Protein AF-H6PT84-F1 (afdb_monomer_lite)

Foldseek 3Di:
DDDDPPVVVVLVVLLVVLLVVLLVCVVVVAAAEEALAPGNRLSSCVSQLQRYEHEHPDDPVDDPPPVCVVSSVSCVVRHHYD

Organism: Rickettsia philipii (strain 364D) (NCBI:txid481009)

pLDDT: mean 73.38, std 12.26, range [40.75, 88.94]

Sequence (82 aa):
MRCNSRYKNAAANGRSFAHKIANDLVKEGYITVSGLARGIDSSVHQAAISQTIGVIAGSIDHIYPPENKKLFENLAEEGLIL

Radius of gyration: 13.59 Å; chains: 1; bounding box: 32×35×31 Å

Structure (mmCIF, N/CA/C/O backbone):
data_AF-H6PT84-F1
#
_entry.id   AF-H6PT84-F1
#
loop_
_atom_site.group_PDB
_atom_site.id
_atom_site.type_symbol
_atom_site.label_atom_id
_atom_site.label_alt_id
_atom_site.label_comp_id
_atom_site.label_asym_id
_atom_site.label_entity_id
_atom_site.label_seq_id
_atom_site.pdbx_PDB_ins_code
_atom_site.Cartn_x
_atom_site.Cartn_y
_atom_site.Cartn_z
_atom_site.occupancy
_atom_site.B_iso_or_equiv
_atom_site.auth_seq_id
_atom_site.auth_comp_id
_atom_site.auth_asym_id
_atom_site.auth_atom_id
_atom_site.pdbx_PDB_model_num
ATOM 1 N N . MET A 1 1 ? 19.719 20.377 -23.101 1.00 40.75 1 MET A N 1
ATOM 2 C CA . MET A 1 1 ? 19.068 19.217 -22.446 1.00 40.75 1 MET A CA 1
ATOM 3 C C . MET A 1 1 ? 18.883 19.513 -20.948 1.00 40.75 1 MET A C 1
ATOM 5 O O . MET A 1 1 ? 19.750 19.200 -20.148 1.00 40.75 1 MET A O 1
ATOM 9 N N . ARG A 1 2 ? 17.819 20.226 -20.545 1.00 44.31 2 ARG A N 1
ATOM 10 C CA . ARG A 1 2 ? 17.540 20.569 -19.130 1.00 44.31 2 ARG A CA 1
ATOM 11 C C . ARG A 1 2 ? 16.029 20.518 -18.864 1.00 44.31 2 ARG A C 1
ATOM 13 O O . ARG A 1 2 ? 15.364 21.542 -18.829 1.00 44.31 2 ARG A O 1
ATOM 20 N N . CYS A 1 3 ? 15.486 19.316 -18.690 1.00 41.44 3 CYS A N 1
ATOM 21 C CA . CYS A 1 3 ? 14.124 19.116 -18.186 1.00 41.44 3 CYS A CA 1
ATOM 22 C C . CYS A 1 3 ? 14.049 17.788 -17.416 1.00 41.44 3 CYS A C 1
ATOM 24 O O . CYS A 1 3 ? 13.518 16.808 -17.909 1.00 41.44 3 CYS A O 1
ATOM 26 N N . ASN A 1 4 ? 14.685 17.711 -16.241 1.00 48.84 4 ASN A N 1
ATOM 27 C CA . ASN A 1 4 ? 14.669 16.481 -15.427 1.00 48.84 4 ASN A CA 1
ATOM 28 C C . ASN A 1 4 ? 14.416 16.724 -13.923 1.00 48.84 4 ASN A C 1
ATOM 30 O O . ASN A 1 4 ? 14.219 15.783 -13.163 1.00 48.84 4 ASN A O 1
ATOM 34 N N . SER A 1 5 ? 14.404 17.989 -13.479 1.00 53.44 5 SER A N 1
ATOM 35 C CA . SER A 1 5 ? 14.224 18.357 -12.063 1.00 53.44 5 SER A CA 1
ATOM 36 C C . SER A 1 5 ? 12.747 18.569 -11.679 1.00 53.44 5 SER A C 1
ATOM 38 O O . SER A 1 5 ? 12.301 18.074 -10.646 1.00 53.44 5 SER A O 1
ATOM 40 N N . ARG A 1 6 ? 11.931 19.202 -12.540 1.00 49.97 6 ARG A N 1
ATOM 41 C CA . ARG A 1 6 ? 10.523 19.514 -12.212 1.00 49.97 6 ARG A CA 1
ATOM 42 C C . ARG A 1 6 ? 9.621 18.276 -12.107 1.00 49.97 6 ARG A C 1
ATOM 44 O O . ARG A 1 6 ? 8.771 18.227 -11.228 1.00 49.97 6 ARG A O 1
ATOM 51 N N . TYR A 1 7 ? 9.840 17.265 -12.950 1.00 51.44 7 TYR A N 1
ATOM 52 C CA . TYR A 1 7 ? 9.019 16.046 -12.972 1.00 51.44 7 TYR A CA 1
ATOM 53 C C . TYR A 1 7 ? 9.220 15.180 -11.716 1.00 51.44 7 TYR A C 1
ATOM 55 O O . TYR A 1 7 ? 8.267 14.621 -11.183 1.00 51.44 7 TYR A O 1
ATOM 63 N N . LYS A 1 8 ? 10.450 15.130 -11.180 1.00 49.47 8 LYS A N 1
ATOM 64 C CA . LYS A 1 8 ? 10.756 14.411 -9.932 1.00 49.47 8 LYS A CA 1
ATOM 65 C C . LYS A 1 8 ? 10.110 15.068 -8.711 1.00 49.47 8 LYS A C 1
ATOM 67 O O . LYS A 1 8 ? 9.591 14.360 -7.855 1.00 49.47 8 LYS A O 1
ATOM 72 N N . ASN A 1 9 ? 10.098 16.402 -8.659 1.00 51.78 9 ASN A N 1
ATOM 73 C CA . ASN A 1 9 ? 9.436 17.150 -7.586 1.00 51.78 9 ASN A CA 1
ATOM 74 C C . ASN A 1 9 ? 7.908 17.019 -7.665 1.00 51.78 9 ASN A C 1
ATOM 76 O O . ASN A 1 9 ? 7.264 16.801 -6.644 1.00 51.78 9 ASN A O 1
ATOM 80 N N . ALA A 1 10 ? 7.328 17.047 -8.870 1.00 56.59 10 ALA A N 1
ATOM 81 C CA . ALA A 1 10 ? 5.908 16.753 -9.066 1.00 56.59 10 ALA A CA 1
ATOM 82 C C . ALA A 1 10 ? 5.550 15.324 -8.609 1.00 56.59 10 ALA A C 1
ATOM 84 O O . ALA A 1 10 ? 4.568 15.132 -7.898 1.00 56.59 10 ALA A O 1
ATOM 85 N N . ALA A 1 11 ? 6.395 14.335 -8.922 1.00 61.25 11 ALA A N 1
ATOM 86 C CA . ALA A 1 11 ? 6.230 12.955 -8.463 1.00 61.25 11 ALA A CA 1
ATOM 87 C C . ALA A 1 11 ? 6.452 12.771 -6.946 1.00 61.25 11 ALA A C 1
ATOM 89 O O . ALA A 1 11 ? 5.928 11.829 -6.357 1.00 61.25 11 ALA A O 1
ATOM 90 N N . ALA A 1 12 ? 7.232 13.632 -6.284 1.00 69.69 12 ALA A N 1
ATOM 91 C CA . ALA A 1 12 ? 7.355 13.642 -4.822 1.00 69.69 12 ALA A CA 1
ATOM 92 C C . ALA A 1 12 ? 6.090 14.207 -4.159 1.00 69.69 12 ALA A C 1
ATOM 94 O O . ALA A 1 12 ? 5.540 13.579 -3.259 1.00 69.69 12 ALA A O 1
ATOM 95 N N . ASN A 1 13 ? 5.570 15.325 -4.670 1.00 77.44 13 ASN A N 1
ATOM 96 C CA . ASN A 1 13 ? 4.338 15.934 -4.167 1.00 77.44 13 ASN A CA 1
ATOM 97 C C . ASN A 1 13 ? 3.123 15.021 -4.384 1.00 77.44 13 ASN A C 1
ATOM 99 O O . ASN A 1 13 ? 2.300 14.871 -3.485 1.00 77.44 13 ASN A O 1
ATOM 103 N N . GLY A 1 14 ? 3.044 14.365 -5.548 1.00 78.06 14 GLY A N 1
ATOM 104 C CA . GLY A 1 14 ? 1.990 13.397 -5.858 1.00 78.06 14 GLY A CA 1
ATOM 105 C C . GLY A 1 14 ? 1.987 12.195 -4.912 1.00 78.06 14 GLY A C 1
ATOM 106 O O . GLY A 1 14 ? 0.922 11.764 -4.488 1.00 78.06 14 GLY A O 1
ATOM 107 N N . ARG A 1 15 ? 3.166 11.706 -4.505 1.00 81.00 15 ARG A N 1
ATOM 108 C CA . ARG A 1 15 ? 3.293 10.626 -3.512 1.00 81.00 15 ARG A CA 1
ATOM 109 C C . ARG A 1 15 ? 2.787 11.038 -2.134 1.00 81.00 15 ARG A C 1
ATOM 111 O O . ARG A 1 15 ? 1.972 10.326 -1.559 1.00 81.00 15 ARG A O 1
ATOM 118 N N . SER A 1 16 ? 3.212 12.198 -1.631 1.00 81.94 16 SER A N 1
ATOM 119 C CA . SER A 1 16 ? 2.746 12.704 -0.333 1.00 81.94 16 SER A CA 1
ATOM 120 C C . SER A 1 16 ? 1.240 12.967 -0.325 1.00 81.94 16 SER A C 1
ATOM 122 O O . SER A 1 16 ? 0.564 12.692 0.663 1.00 81.94 16 SER A O 1
ATOM 124 N N . PHE A 1 17 ? 0.701 13.474 -1.435 1.00 84.88 17 PHE A N 1
ATOM 125 C CA . PHE A 1 17 ? -0.730 13.716 -1.578 1.00 84.88 17 PHE A CA 1
ATOM 126 C C . PHE A 1 17 ? -1.532 12.412 -1.622 1.00 84.88 17 PHE A C 1
ATOM 128 O O . PHE A 1 17 ? -2.498 12.269 -0.878 1.00 84.88 17 PHE A O 1
ATOM 135 N N . ALA A 1 18 ? -1.093 11.436 -2.421 1.00 83.94 18 ALA A N 1
ATOM 136 C CA . ALA A 1 18 ? -1.721 10.121 -2.487 1.00 83.94 18 ALA A CA 1
ATOM 137 C C . ALA A 1 18 ? -1.676 9.390 -1.139 1.00 83.94 18 ALA A C 1
ATOM 139 O O . ALA A 1 18 ? -2.675 8.810 -0.730 1.00 83.94 18 ALA A O 1
ATOM 140 N N . HIS A 1 19 ? -0.557 9.487 -0.417 1.00 84.88 19 HIS A N 1
ATOM 141 C CA . HIS A 1 19 ? -0.432 8.948 0.936 1.00 84.88 19 HIS A CA 1
ATOM 142 C C . HIS A 1 19 ? -1.458 9.575 1.887 1.00 84.88 19 HIS A C 1
ATOM 144 O O . HIS A 1 19 ? -2.112 8.865 2.645 1.00 84.88 19 HIS A O 1
ATOM 150 N N . LYS A 1 20 ? -1.636 10.901 1.826 1.00 87.31 20 LYS A N 1
ATOM 151 C CA . LYS A 1 20 ? -2.607 11.605 2.668 1.00 87.31 20 LYS A CA 1
ATOM 152 C C . LYS A 1 20 ? -4.044 11.182 2.354 1.00 87.31 20 LYS A C 1
ATOM 154 O O . LYS A 1 20 ? -4.760 10.810 3.272 1.00 87.31 20 LYS A O 1
ATOM 159 N N . ILE A 1 21 ? -4.430 11.179 1.076 1.00 86.62 21 ILE A N 1
ATOM 160 C CA . ILE A 1 21 ? -5.771 10.742 0.656 1.00 86.62 21 ILE A CA 1
ATOM 161 C C . ILE A 1 21 ? -6.025 9.298 1.088 1.00 86.62 21 ILE A C 1
ATOM 163 O O . ILE A 1 21 ? -7.077 9.011 1.643 1.00 86.62 21 ILE A O 1
ATOM 167 N N . ALA A 1 22 ? -5.072 8.395 0.854 1.00 86.25 22 ALA A N 1
ATOM 168 C CA . ALA A 1 22 ? -5.210 6.994 1.230 1.00 86.25 22 ALA A CA 1
ATOM 169 C C . ALA A 1 22 ? -5.401 6.827 2.744 1.00 86.25 22 ALA A C 1
ATOM 171 O O . ALA A 1 22 ? -6.283 6.089 3.166 1.00 86.25 22 ALA A O 1
ATOM 172 N N . ASN A 1 23 ? -4.633 7.557 3.556 1.00 86.94 23 ASN A N 1
ATOM 173 C CA . ASN A 1 23 ? -4.769 7.538 5.011 1.00 86.94 23 ASN A CA 1
ATOM 174 C C . ASN A 1 23 ? -6.147 8.053 5.462 1.00 86.94 23 ASN A C 1
ATOM 176 O O . ASN A 1 23 ? -6.784 7.451 6.322 1.00 86.94 23 ASN A O 1
ATOM 180 N N . ASP A 1 24 ? -6.623 9.143 4.856 1.00 88.38 24 ASP A N 1
ATOM 181 C CA . ASP A 1 24 ? -7.934 9.713 5.169 1.00 88.38 24 ASP A CA 1
ATOM 182 C C . ASP A 1 24 ? -9.069 8.749 4.765 1.00 88.38 24 ASP A C 1
ATOM 184 O O . ASP A 1 24 ? -9.989 8.534 5.546 1.00 88.38 24 ASP A O 1
ATOM 188 N N . LEU A 1 25 ? -8.974 8.080 3.611 1.00 86.69 25 LEU A N 1
ATOM 189 C CA . LEU A 1 25 ? -9.953 7.072 3.177 1.00 86.69 25 LEU A CA 1
ATOM 190 C C . LEU A 1 25 ? -9.995 5.846 4.100 1.00 86.69 25 LEU A C 1
ATOM 192 O O . LEU A 1 25 ? -11.075 5.374 4.449 1.00 86.69 25 LEU A O 1
ATOM 196 N N . VAL A 1 26 ? -8.833 5.354 4.525 1.00 87.69 26 VAL A N 1
ATOM 197 C CA . VAL A 1 26 ? -8.714 4.218 5.455 1.00 87.69 26 VAL A CA 1
ATOM 198 C C . VAL A 1 26 ? -9.302 4.551 6.825 1.00 87.69 26 VAL A C 1
ATOM 200 O O . VAL A 1 26 ? -9.982 3.725 7.427 1.00 87.69 26 VAL A O 1
ATOM 203 N N . LYS A 1 27 ? -9.116 5.783 7.317 1.00 86.38 27 LYS A N 1
ATOM 204 C CA . LYS A 1 27 ? -9.750 6.238 8.570 1.00 86.38 27 LYS A CA 1
ATOM 205 C C . LYS A 1 27 ? -11.272 6.230 8.501 1.00 86.38 27 LYS A C 1
ATOM 207 O O . LYS A 1 27 ? -11.917 5.931 9.499 1.00 86.38 27 LYS A O 1
ATOM 212 N N . GLU A 1 28 ? -11.825 6.526 7.332 1.00 88.94 28 GLU A N 1
ATOM 213 C CA . GLU A 1 28 ? -13.265 6.466 7.069 1.00 88.94 28 GLU A CA 1
ATOM 214 C C . GLU A 1 28 ? -13.757 5.029 6.779 1.00 88.94 28 GLU A C 1
ATOM 216 O O . GLU A 1 28 ? -14.939 4.820 6.514 1.00 88.94 28 GLU A O 1
ATOM 221 N N . GLY A 1 29 ? -12.874 4.022 6.848 1.00 86.19 29 GLY A N 1
ATOM 222 C CA . GLY A 1 29 ? -13.202 2.602 6.690 1.00 86.19 29 GLY A CA 1
ATOM 223 C C . GLY A 1 29 ? -13.225 2.099 5.244 1.00 86.19 29 GLY A C 1
ATOM 224 O O . GLY A 1 29 ? -13.761 1.020 4.985 1.00 86.19 29 GLY A O 1
ATOM 225 N N . TYR A 1 30 ? -12.671 2.858 4.295 1.00 86.06 30 TYR A N 1
ATOM 226 C CA . TYR A 1 30 ? -12.581 2.448 2.893 1.00 86.06 30 TYR A CA 1
ATOM 227 C C . TYR A 1 30 ? -11.303 1.657 2.607 1.00 86.06 30 TYR A C 1
ATOM 229 O O . TYR A 1 30 ? -10.223 1.964 3.105 1.00 86.06 30 TYR A O 1
ATOM 237 N N . ILE A 1 31 ? -11.422 0.678 1.710 1.00 84.69 31 ILE A N 1
ATOM 238 C CA . ILE A 1 31 ? -10.300 -0.131 1.230 1.00 84.69 31 ILE A CA 1
ATOM 239 C C . ILE A 1 31 ? -9.717 0.508 -0.033 1.00 84.69 31 ILE A C 1
ATOM 241 O O . ILE A 1 31 ? -10.445 0.892 -0.950 1.00 84.69 31 ILE A O 1
ATOM 245 N N . THR A 1 32 ? -8.393 0.604 -0.100 1.00 84.00 32 THR A N 1
ATOM 246 C CA . THR A 1 32 ? -7.680 1.143 -1.270 1.00 84.00 32 THR A CA 1
ATOM 247 C C . THR A 1 32 ? -7.262 0.025 -2.225 1.00 84.00 32 THR A C 1
ATOM 249 O O . THR A 1 32 ? -6.923 -1.061 -1.778 1.00 84.00 32 THR A O 1
ATOM 252 N N . VAL A 1 33 ? -7.259 0.265 -3.541 1.00 81.81 33 VAL A N 1
ATOM 253 C CA . VAL A 1 33 ? -6.817 -0.725 -4.545 1.00 81.81 33 VAL A CA 1
ATOM 254 C C . VAL A 1 33 ? -5.764 -0.092 -5.452 1.00 81.81 33 VAL A C 1
ATOM 256 O O . VAL A 1 33 ? -5.997 0.996 -5.982 1.00 81.81 33 VAL A O 1
ATOM 259 N N . SER A 1 34 ? -4.599 -0.725 -5.621 1.00 78.81 34 SER A N 1
ATOM 260 C CA . SER A 1 34 ? -3.518 -0.191 -6.467 1.00 78.81 34 SER A CA 1
ATOM 261 C C . SER A 1 34 ? -2.586 -1.281 -7.016 1.00 78.81 34 SER A C 1
ATOM 263 O O . SER A 1 34 ? -2.670 -2.433 -6.609 1.00 78.81 34 SER A O 1
ATOM 265 N N . GLY A 1 35 ? -1.738 -0.940 -7.991 1.00 72.94 35 GLY A N 1
ATOM 266 C CA . GLY A 1 35 ? -1.024 -1.893 -8.847 1.00 72.94 35 GLY A CA 1
ATOM 267 C C . GLY A 1 35 ? 0.336 -2.372 -8.332 1.00 72.94 35 GLY A C 1
ATOM 268 O O . GLY A 1 35 ? 1.118 -2.917 -9.112 1.00 72.94 35 GLY A O 1
ATOM 269 N N . LEU A 1 36 ? 0.681 -2.091 -7.066 1.00 66.62 36 LEU A N 1
ATOM 270 C CA . LEU A 1 36 ? 2.004 -2.337 -6.460 1.00 66.62 36 LEU A CA 1
ATOM 271 C C . LEU A 1 36 ? 3.208 -1.743 -7.227 1.00 66.62 36 LEU A C 1
ATOM 273 O O . LEU A 1 36 ? 4.367 -2.005 -6.882 1.00 66.62 36 LEU A O 1
ATOM 277 N N . ALA A 1 37 ? 2.970 -0.883 -8.222 1.00 70.75 37 ALA A N 1
ATOM 278 C CA . ALA A 1 37 ? 4.022 -0.289 -9.027 1.00 70.75 37 ALA A CA 1
ATOM 279 C C . ALA A 1 37 ? 4.865 0.708 -8.213 1.00 70.75 37 ALA A C 1
ATOM 281 O O . ALA A 1 37 ? 4.544 1.122 -7.092 1.00 70.75 37 ALA A O 1
ATOM 282 N N . ARG A 1 38 ? 6.000 1.127 -8.778 1.00 62.44 38 ARG A N 1
ATOM 283 C CA . ARG A 1 38 ? 6.886 2.073 -8.098 1.00 62.44 38 ARG A CA 1
ATOM 284 C C . ARG A 1 38 ? 6.277 3.474 -8.083 1.00 62.44 38 ARG A C 1
ATOM 286 O O . ARG A 1 38 ? 5.983 4.032 -9.135 1.00 62.44 38 ARG A O 1
ATOM 293 N N . GLY A 1 39 ? 6.212 4.098 -6.908 1.00 72.81 39 GLY A N 1
ATOM 294 C CA . GLY A 1 39 ? 5.859 5.512 -6.782 1.00 72.81 39 GLY A CA 1
ATOM 295 C C . GLY A 1 39 ? 4.584 5.740 -5.983 1.00 72.81 39 GLY A C 1
ATOM 296 O O . GLY A 1 39 ? 4.605 5.564 -4.769 1.00 72.81 39 GLY A O 1
ATOM 297 N N . ILE A 1 40 ? 3.524 6.208 -6.650 1.00 74.69 40 ILE A N 1
ATOM 298 C CA . ILE A 1 40 ? 2.247 6.573 -6.012 1.00 74.69 40 ILE A CA 1
ATOM 299 C C . ILE A 1 40 ? 1.603 5.347 -5.358 1.00 74.69 40 ILE A C 1
ATOM 301 O O . ILE A 1 40 ? 1.252 5.422 -4.184 1.00 74.69 40 ILE A O 1
ATOM 305 N N . ASP A 1 41 ? 1.554 4.218 -6.063 1.00 76.56 41 ASP A N 1
ATOM 306 C CA . ASP A 1 41 ? 0.985 2.956 -5.580 1.00 76.56 41 ASP A CA 1
ATOM 307 C C . ASP A 1 41 ? 1.658 2.510 -4.277 1.00 76.56 41 ASP A C 1
ATOM 309 O O . ASP A 1 41 ? 0.992 2.216 -3.289 1.00 76.56 41 ASP A O 1
ATOM 313 N N . SER A 1 42 ? 2.995 2.568 -4.222 1.00 78.69 42 SER A N 1
ATOM 314 C CA . SER A 1 42 ? 3.745 2.237 -3.005 1.00 78.69 42 SER A CA 1
ATOM 315 C C . SER A 1 42 ? 3.380 3.161 -1.835 1.00 78.69 42 SER A C 1
ATOM 317 O O . SER A 1 42 ? 3.268 2.706 -0.701 1.00 78.69 42 SER A O 1
ATOM 319 N N . SER A 1 43 ? 3.171 4.456 -2.095 1.00 82.12 43 SER A N 1
ATOM 320 C CA . SER A 1 43 ? 2.777 5.427 -1.068 1.00 82.12 43 SER A CA 1
ATOM 321 C C . SER A 1 43 ? 1.342 5.231 -0.571 1.00 82.12 43 SER A C 1
ATOM 323 O O . SER A 1 43 ? 1.098 5.448 0.615 1.00 82.12 43 SER A O 1
ATOM 325 N N . VAL A 1 44 ? 0.417 4.804 -1.437 1.00 82.38 44 VAL A N 1
ATOM 326 C CA . VAL A 1 44 ? -0.966 4.447 -1.067 1.00 82.38 44 VAL A CA 1
ATOM 327 C C . VAL A 1 44 ? -0.970 3.200 -0.191 1.00 82.38 44 VAL A C 1
ATOM 329 O O . VAL A 1 44 ? -1.497 3.230 0.915 1.00 82.38 44 VAL A O 1
ATOM 332 N N . HIS A 1 45 ? -0.298 2.141 -0.636 1.00 82.06 45 HIS A N 1
ATOM 333 C CA . HIS A 1 45 ? -0.172 0.890 0.106 1.00 82.06 45 HIS A CA 1
ATOM 334 C C . HIS A 1 45 ? 0.492 1.080 1.477 1.00 82.06 45 HIS A C 1
ATOM 336 O O . HIS A 1 45 ? 0.026 0.532 2.468 1.00 82.06 45 HIS A O 1
ATOM 342 N N . GLN A 1 46 ? 1.528 1.920 1.569 1.00 82.06 46 GLN A N 1
ATOM 343 C CA . GLN A 1 46 ? 2.151 2.268 2.852 1.00 82.06 46 GLN A CA 1
ATOM 344 C C . GLN A 1 46 ? 1.205 3.003 3.809 1.00 82.06 46 GLN A C 1
ATOM 346 O O . GLN A 1 46 ? 1.326 2.836 5.018 1.00 82.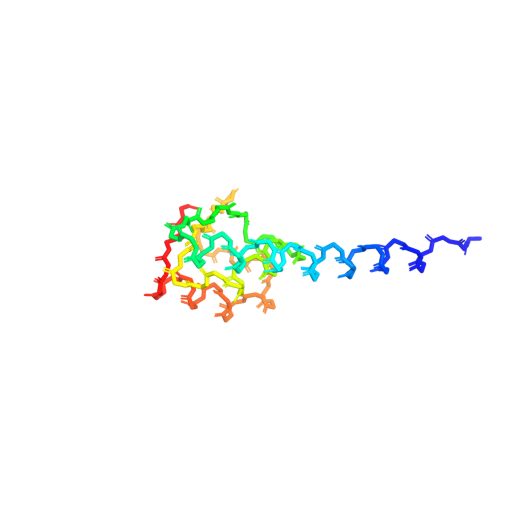06 46 GLN A O 1
ATOM 351 N N . ALA A 1 47 ? 0.292 3.836 3.299 1.00 82.94 47 ALA A N 1
ATOM 352 C CA . ALA A 1 47 ? -0.697 4.525 4.132 1.00 82.94 47 ALA A CA 1
ATOM 353 C C . ALA A 1 47 ? -1.808 3.590 4.629 1.00 82.94 47 ALA A C 1
ATOM 355 O O . ALA A 1 47 ? -2.473 3.905 5.612 1.00 82.94 47 ALA A O 1
ATOM 356 N N . ALA A 1 48 ? -2.022 2.481 3.919 1.00 83.06 48 ALA A N 1
ATOM 357 C CA . ALA A 1 48 ? -3.219 1.660 3.991 1.00 83.06 48 ALA A CA 1
ATOM 358 C C . ALA A 1 48 ? -2.901 0.173 4.200 1.00 83.06 48 ALA A C 1
ATOM 360 O O . ALA A 1 48 ? -3.652 -0.671 3.733 1.00 83.06 48 ALA A O 1
ATOM 361 N N . ILE A 1 49 ? -1.787 -0.161 4.859 1.00 76.19 49 ILE A N 1
ATOM 362 C CA . ILE A 1 49 ? -1.189 -1.508 4.818 1.00 76.19 49 ILE A CA 1
ATOM 363 C C . ILE A 1 49 ? -2.154 -2.637 5.232 1.00 76.19 49 ILE A C 1
ATOM 365 O O . ILE A 1 49 ? -2.125 -3.704 4.634 1.00 76.19 49 ILE A O 1
ATOM 369 N N . SER A 1 50 ? -3.067 -2.355 6.166 1.00 74.00 50 SER A N 1
ATOM 370 C CA . SER A 1 50 ? -4.095 -3.279 6.664 1.00 74.00 50 SER A CA 1
ATOM 371 C C . SER A 1 50 ? -5.461 -3.147 5.969 1.00 74.00 50 SER A C 1
ATOM 373 O O . SER A 1 50 ? -6.401 -3.875 6.279 1.00 74.00 50 SER A O 1
ATOM 375 N N . GLN A 1 51 ? -5.609 -2.191 5.048 1.00 83.00 51 GLN A N 1
ATOM 376 C CA . GLN A 1 51 ? -6.841 -1.884 4.309 1.00 83.00 51 GLN A CA 1
ATOM 377 C C . GLN A 1 51 ? -6.525 -1.525 2.848 1.00 83.00 51 GLN A C 1
ATOM 379 O O . GLN A 1 51 ? -6.952 -0.498 2.302 1.00 83.00 51 GLN A O 1
ATOM 384 N N . THR A 1 52 ? -5.735 -2.375 2.196 1.00 84.12 52 THR A N 1
ATOM 385 C CA . THR A 1 52 ? -5.342 -2.182 0.803 1.00 84.12 52 THR A CA 1
ATOM 386 C C . THR A 1 52 ? -5.286 -3.496 0.034 1.00 84.12 52 THR A C 1
ATOM 388 O O . THR A 1 52 ? -4.968 -4.547 0.591 1.00 84.12 52 THR A O 1
ATOM 391 N N . ILE A 1 53 ? -5.604 -3.421 -1.256 1.00 82.12 53 ILE A N 1
ATOM 392 C CA . ILE A 1 53 ? -5.551 -4.526 -2.206 1.00 82.12 53 ILE A CA 1
ATOM 393 C C . ILE A 1 53 ? -4.512 -4.187 -3.274 1.00 82.12 53 ILE A C 1
ATOM 395 O O . ILE A 1 53 ? -4.651 -3.195 -3.996 1.00 82.12 53 ILE A O 1
ATOM 399 N N . GLY A 1 54 ? -3.468 -5.004 -3.375 1.00 81.75 54 GLY A N 1
ATOM 400 C CA . GLY A 1 54 ? -2.463 -4.925 -4.432 1.00 81.75 54 GLY A CA 1
A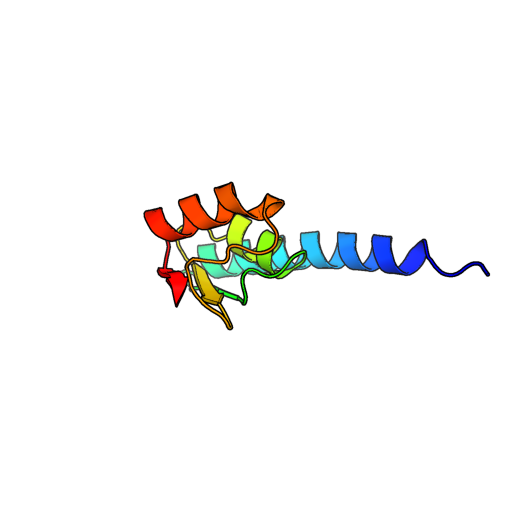TOM 401 C C . GLY A 1 54 ? -2.862 -5.786 -5.626 1.00 81.75 54 GLY A C 1
ATOM 402 O O . GLY A 1 54 ? -2.986 -6.990 -5.466 1.00 81.75 54 GLY A O 1
ATOM 403 N N . VAL A 1 55 ? -3.049 -5.207 -6.812 1.00 76.44 55 VAL A N 1
ATOM 404 C CA . VAL A 1 55 ? -3.351 -5.954 -8.048 1.00 76.44 55 VAL A CA 1
ATOM 405 C C . VAL A 1 55 ? -2.095 -6.042 -8.904 1.00 76.44 55 VAL A C 1
ATOM 407 O O . VAL A 1 55 ? -1.609 -5.025 -9.399 1.00 76.44 55 VAL A O 1
ATOM 410 N N . ILE A 1 56 ? -1.563 -7.241 -9.113 1.00 74.00 56 ILE A N 1
ATOM 411 C CA . ILE A 1 56 ? -0.354 -7.448 -9.914 1.00 74.00 56 ILE A CA 1
A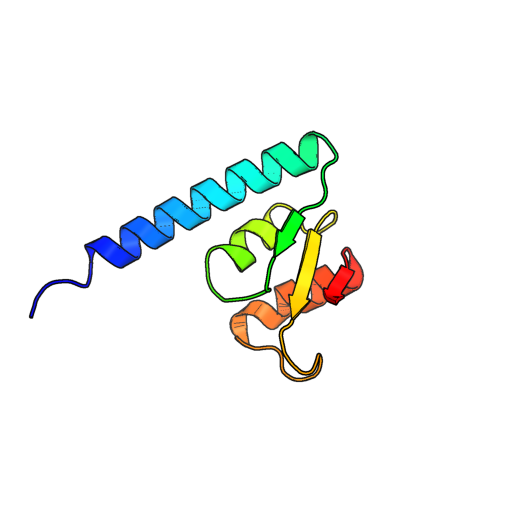TOM 412 C C . ILE A 1 56 ? -0.756 -7.869 -11.326 1.00 74.00 56 ILE A C 1
ATOM 414 O O . ILE A 1 56 ? -1.398 -8.889 -11.538 1.00 74.00 56 ILE A O 1
ATOM 418 N N . ALA A 1 57 ? -0.304 -7.130 -12.337 1.00 60.97 57 ALA A N 1
ATOM 419 C CA . ALA A 1 57 ? -0.524 -7.496 -13.740 1.00 60.97 57 ALA A CA 1
ATOM 420 C C . ALA A 1 57 ? 0.435 -8.606 -14.253 1.00 60.97 57 ALA A C 1
ATOM 422 O O . ALA A 1 57 ? 0.790 -8.623 -15.430 1.00 60.97 57 ALA A O 1
ATOM 423 N N . GLY A 1 58 ? 0.894 -9.520 -13.391 1.00 66.62 58 GLY A N 1
ATOM 424 C CA . GLY A 1 58 ? 1.913 -10.529 -13.708 1.00 66.62 58 GLY A CA 1
ATOM 425 C C . GLY A 1 58 ? 1.921 -11.706 -12.730 1.00 66.62 58 GLY A C 1
ATOM 426 O O . GLY A 1 58 ? 1.023 -11.843 -11.908 1.00 66.62 58 GLY A O 1
ATOM 427 N N . SER A 1 59 ? 2.928 -12.579 -12.815 1.00 58.00 59 SER A N 1
ATOM 428 C CA . SER A 1 59 ? 3.077 -13.683 -11.857 1.00 58.00 59 SER A CA 1
ATOM 429 C C . SER A 1 59 ? 3.407 -13.150 -10.464 1.00 58.00 59 SER A C 1
ATOM 431 O O . SER A 1 59 ? 4.324 -12.341 -10.319 1.00 58.00 59 SER A O 1
ATOM 433 N N . ILE A 1 60 ? 2.720 -13.666 -9.442 1.00 59.66 60 ILE A N 1
ATOM 434 C CA . ILE A 1 60 ? 2.967 -13.335 -8.029 1.00 59.66 60 ILE A CA 1
ATOM 435 C C . ILE A 1 60 ? 4.424 -13.599 -7.600 1.00 59.66 60 ILE A C 1
ATOM 437 O O . ILE A 1 60 ? 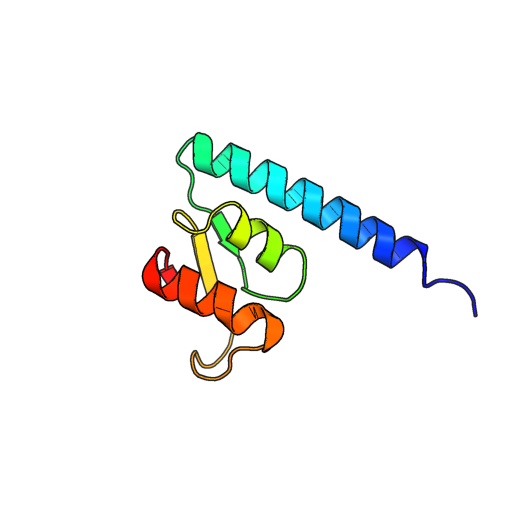4.945 -12.943 -6.704 1.00 59.66 60 ILE A O 1
ATOM 441 N N . ASP A 1 61 ? 5.110 -14.498 -8.315 1.00 56.38 61 ASP A N 1
ATOM 442 C CA . ASP A 1 61 ? 6.516 -14.854 -8.107 1.00 56.38 61 ASP A CA 1
ATOM 443 C C . ASP A 1 61 ? 7.521 -13.800 -8.605 1.00 56.38 61 ASP A C 1
ATOM 445 O O . ASP A 1 61 ? 8.711 -13.887 -8.295 1.00 56.38 61 ASP A O 1
ATOM 449 N N . HIS A 1 62 ? 7.085 -12.797 -9.378 1.00 61.09 62 HIS A N 1
ATOM 450 C CA . HIS A 1 62 ? 7.967 -11.770 -9.936 1.00 61.09 62 HIS A CA 1
ATOM 451 C C . HIS A 1 62 ? 7.707 -10.402 -9.296 1.00 61.09 62 HIS A C 1
ATOM 453 O O . HIS A 1 62 ? 7.143 -9.493 -9.905 1.00 61.09 62 HIS A O 1
ATOM 459 N N . ILE A 1 63 ? 8.155 -10.247 -8.046 1.00 63.94 63 ILE A N 1
ATOM 460 C CA . ILE A 1 63 ? 8.066 -8.983 -7.305 1.00 63.94 63 ILE A CA 1
ATOM 461 C C . ILE A 1 63 ? 8.938 -7.928 -7.999 1.00 63.94 63 ILE A C 1
ATOM 463 O O . ILE A 1 63 ? 10.167 -7.926 -7.877 1.00 63.94 63 ILE A O 1
ATOM 467 N N . TYR A 1 64 ? 8.297 -7.006 -8.714 1.00 55.69 64 TYR A N 1
ATOM 468 C CA . TYR A 1 64 ? 8.956 -5.876 -9.354 1.00 55.69 64 TYR A CA 1
ATOM 469 C C . TYR A 1 64 ? 8.279 -4.559 -8.956 1.00 55.69 64 TYR A C 1
ATOM 471 O O . TYR A 1 64 ? 7.072 -4.415 -9.147 1.00 55.69 64 TYR A O 1
ATOM 479 N N . PRO A 1 65 ? 9.032 -3.559 -8.462 1.00 61.59 65 PRO A N 1
ATOM 480 C CA . PRO A 1 65 ? 10.482 -3.547 -8.233 1.00 61.59 65 PRO A CA 1
ATOM 481 C C . PRO A 1 65 ? 10.903 -4.296 -6.946 1.00 61.59 65 PRO A C 1
ATOM 483 O O . PRO A 1 65 ? 10.156 -4.293 -5.967 1.00 61.59 65 PRO A O 1
ATOM 486 N N . PRO A 1 66 ? 12.132 -4.851 -6.879 1.00 69.69 66 PRO A N 1
ATOM 487 C CA . PRO A 1 66 ? 12.630 -5.588 -5.706 1.00 69.69 66 PRO A CA 1
ATOM 488 C C . PRO A 1 66 ? 12.720 -4.729 -4.434 1.00 69.69 66 PRO A C 1
ATOM 490 O O . PRO A 1 66 ? 12.673 -5.242 -3.320 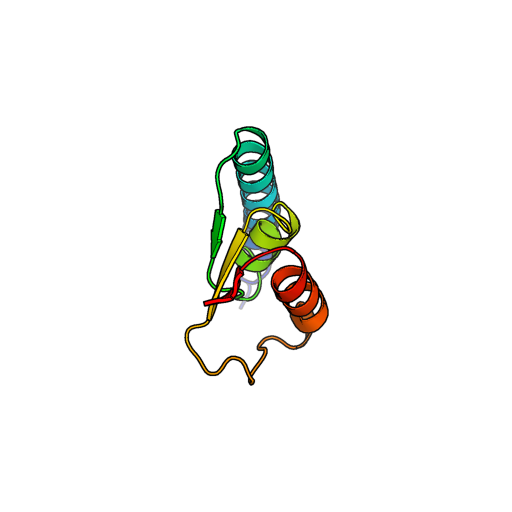1.00 69.69 66 PRO A O 1
ATOM 493 N N . GLU A 1 67 ? 12.803 -3.407 -4.589 1.00 72.50 67 GLU A N 1
ATOM 494 C CA . GLU A 1 67 ? 12.795 -2.426 -3.496 1.00 72.50 67 GLU A CA 1
ATOM 495 C C . GLU A 1 67 ? 11.494 -2.469 -2.677 1.00 72.50 67 GLU A C 1
ATOM 497 O O . GLU A 1 67 ? 11.501 -2.185 -1.480 1.00 72.50 67 GLU A O 1
ATOM 502 N N . ASN A 1 68 ? 10.386 -2.867 -3.308 1.00 73.00 68 ASN A N 1
ATOM 503 C CA . ASN A 1 68 ? 9.076 -2.976 -2.674 1.00 73.00 68 ASN A CA 1
ATOM 504 C C . ASN A 1 68 ? 8.824 -4.359 -2.064 1.00 73.00 68 ASN A C 1
ATOM 506 O O . ASN A 1 68 ? 7.727 -4.596 -1.571 1.00 73.00 68 ASN A O 1
ATOM 510 N N . LYS A 1 69 ? 9.812 -5.264 -2.039 1.00 75.31 69 LYS A N 1
ATOM 511 C CA . LYS A 1 69 ? 9.628 -6.626 -1.517 1.00 75.31 69 LYS A CA 1
ATOM 512 C C . LYS A 1 69 ? 9.097 -6.653 -0.084 1.00 75.31 69 LYS A C 1
ATOM 514 O O . LYS A 1 69 ? 8.149 -7.369 0.192 1.00 75.31 69 LYS A O 1
ATOM 519 N N . LYS A 1 70 ? 9.628 -5.807 0.800 1.00 79.31 70 LYS A N 1
ATOM 520 C CA . LYS A 1 70 ? 9.131 -5.717 2.181 1.00 79.31 70 LYS A CA 1
ATOM 521 C C . LYS A 1 70 ? 7.693 -5.190 2.260 1.00 79.31 70 LYS A C 1
ATOM 523 O O . LYS A 1 70 ? 6.914 -5.626 3.092 1.00 79.31 70 LYS A O 1
ATOM 528 N N . LEU A 1 71 ? 7.339 -4.240 1.392 1.00 76.00 71 LEU A N 1
ATOM 529 C CA . LEU A 1 71 ? 5.969 -3.729 1.312 1.00 76.00 71 LEU A CA 1
ATOM 530 C C . LEU A 1 71 ? 5.014 -4.816 0.808 1.00 76.00 71 LEU A C 1
ATOM 532 O O . LEU A 1 71 ? 3.903 -4.925 1.304 1.00 76.00 71 LEU A O 1
ATOM 536 N N . PHE A 1 72 ? 5.471 -5.618 -0.149 1.00 75.31 72 PHE A N 1
ATOM 537 C CA . PHE A 1 72 ? 4.743 -6.761 -0.674 1.00 75.31 72 PHE A CA 1
ATOM 538 C C . PHE A 1 72 ? 4.498 -7.826 0.396 1.00 75.31 72 PHE A C 1
ATOM 540 O O . PHE A 1 72 ? 3.369 -8.264 0.557 1.00 75.31 72 PHE A O 1
ATOM 547 N N . GLU A 1 73 ? 5.535 -8.199 1.150 1.00 79.19 73 GLU A N 1
ATOM 548 C CA . GLU A 1 73 ? 5.433 -9.130 2.283 1.00 79.19 73 GLU A CA 1
ATOM 549 C C . GLU A 1 73 ? 4.413 -8.623 3.312 1.00 79.19 73 GLU A C 1
ATOM 551 O O . GLU A 1 73 ? 3.488 -9.347 3.661 1.00 79.19 73 GLU A O 1
ATOM 556 N N . ASN A 1 74 ? 4.493 -7.345 3.693 1.00 79.50 74 ASN A N 1
ATOM 557 C CA . ASN A 1 74 ? 3.523 -6.746 4.611 1.00 79.50 74 ASN A CA 1
ATOM 558 C C . ASN A 1 74 ? 2.088 -6.746 4.048 1.00 79.50 74 ASN A C 1
ATOM 560 O O . ASN A 1 74 ? 1.144 -6.985 4.792 1.00 79.50 74 ASN A O 1
ATOM 564 N N . LEU A 1 75 ? 1.904 -6.488 2.747 1.00 78.38 75 LEU A N 1
ATOM 565 C CA . LEU A 1 75 ? 0.584 -6.582 2.111 1.00 78.38 75 LEU A CA 1
ATOM 566 C C . LEU A 1 75 ? 0.064 -8.018 2.047 1.00 78.38 75 LEU A C 1
ATOM 568 O O . LEU A 1 75 ? -1.141 -8.220 2.119 1.00 78.38 75 LEU A O 1
ATOM 572 N N . ALA A 1 76 ? 0.948 -8.996 1.868 1.00 76.31 76 ALA A N 1
ATOM 573 C CA . ALA A 1 76 ? 0.575 -10.402 1.841 1.00 76.31 76 ALA A CA 1
ATOM 574 C C . ALA A 1 76 ? 0.164 -10.908 3.234 1.00 76.31 76 ALA A C 1
ATOM 576 O O . ALA A 1 76 ? -0.668 -11.807 3.327 1.00 76.31 76 ALA A O 1
ATOM 577 N N . GLU A 1 77 ? 0.733 -10.338 4.300 1.00 78.56 77 GLU A N 1
ATOM 578 C CA . GLU A 1 77 ? 0.409 -10.687 5.687 1.00 78.56 77 GLU A CA 1
ATOM 579 C C . GLU A 1 77 ? -0.828 -9.950 6.226 1.00 78.56 77 GLU A C 1
ATOM 581 O O . GLU A 1 77 ? -1.661 -10.569 6.887 1.00 78.56 77 GLU A O 1
ATOM 586 N N . GLU A 1 78 ? -0.959 -8.646 5.960 1.00 78.50 78 GLU A N 1
ATOM 587 C CA . GLU A 1 78 ? -1.990 -7.791 6.577 1.00 78.50 78 GLU A CA 1
ATOM 588 C C . GLU A 1 78 ? -3.084 -7.311 5.610 1.00 78.50 78 GLU A C 1
ATOM 590 O O . GLU A 1 78 ? -4.126 -6.823 6.051 1.00 78.50 78 GLU A O 1
ATOM 595 N N . G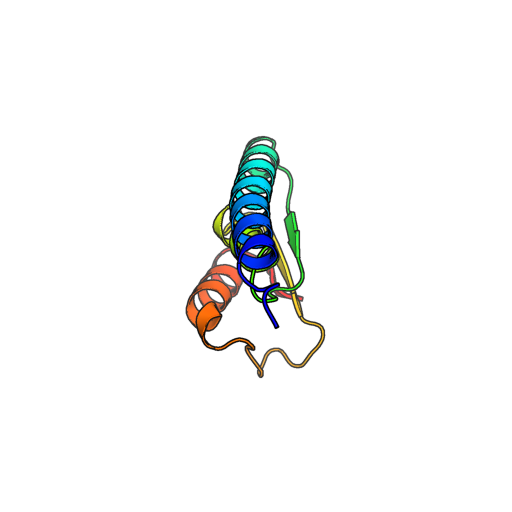LY A 1 79 ? -2.858 -7.424 4.301 1.00 75.44 79 GLY A N 1
ATOM 596 C CA . GLY A 1 79 ? -3.756 -6.943 3.254 1.00 75.44 79 GLY A CA 1
ATOM 597 C C . GLY A 1 79 ? -4.249 -8.063 2.339 1.00 75.44 79 GLY A C 1
ATOM 598 O O . GLY A 1 79 ? -4.434 -9.209 2.747 1.00 75.44 79 GLY A O 1
ATOM 599 N N . LEU A 1 80 ? -4.495 -7.717 1.075 1.00 77.56 80 LEU A N 1
ATOM 600 C CA . LEU A 1 80 ? -4.848 -8.679 0.034 1.00 77.56 80 LEU A CA 1
ATOM 601 C C . LEU A 1 80 ? -4.050 -8.390 -1.237 1.00 77.56 80 LEU A C 1
ATOM 603 O O . LEU A 1 80 ? -3.861 -7.235 -1.615 1.00 77.56 80 LEU A O 1
ATOM 607 N N . ILE A 1 81 ? -3.614 -9.443 -1.922 1.00 76.50 81 ILE A N 1
ATOM 608 C CA . ILE A 1 81 ? -2.935 -9.349 -3.215 1.00 76.50 81 ILE A CA 1
ATOM 609 C C . ILE A 1 81 ? -3.702 -10.201 -4.232 1.00 76.50 81 ILE A C 1
ATOM 611 O O . ILE A 1 81 ? -4.063 -11.338 -3.921 1.00 76.50 81 ILE A O 1
ATOM 615 N N . LEU A 1 82 ? -3.970 -9.635 -5.413 1.00 72.31 82 LEU A N 1
ATOM 616 C CA . LEU A 1 82 ? -4.697 -10.247 -6.532 1.00 72.31 82 LEU A CA 1
ATOM 617 C C . LEU A 1 82 ? -3.840 -10.316 -7.796 1.00 72.31 82 LEU A C 1
ATOM 619 O O . LEU A 1 82 ? -3.076 -9.353 -8.048 1.00 72.31 82 LEU A O 1
#

Secondary structure (DSSP, 8-state):
---SSHHHHHHHHHHHHHHHHHHHHHHTTPPEEE---TTHHHHHHHH-TTSEEE--SS-TT--SSGGGHHHHHHHHHHSEE-

InterPro domains:
  IPR003488 DNA recombination-mediator protein A [PTHR43022] (9-82)
  IPR057666 Smf/DprA, SLOG domain [PF02481] (9-82)